Protein AF-A0A542AK90-F1 (afdb_monomer_lite)

Secondary structure (DSSP, 8-state):
-EEEEEESSTT--HHHHHHHHHHTT-EEEEEEEETTEEEEEEEE-SSPPPHHHHHHTTEEEEEEP-

Structure (mmCIF, N/CA/C/O backbone):
data_AF-A0A542AK90-F1
#
_entry.id   AF-A0A542AK90-F1
#
loop_
_atom_site.group_PDB
_atom_site.id
_atom_site.type_symbol
_atom_site.label_atom_id
_atom_site.label_alt_id
_atom_site.label_comp_id
_atom_site.label_asym_id
_atom_site.label_entity_id
_atom_site.label_seq_id
_atom_site.pdbx_PDB_ins_code
_atom_site.Cartn_x
_atom_site.Cartn_y
_atom_site.Cartn_z
_atom_site.occupancy
_atom_site.B_iso_or_equiv
_atom_site.auth_seq_id
_atom_site.auth_comp_id
_atom_site.auth_asym_id
_atom_site.auth_atom_id
_atom_site.pdbx_PDB_model_num
ATOM 1 N N . MET A 1 1 ? 7.040 1.532 10.873 1.00 92.06 1 MET A N 1
ATOM 2 C CA . MET A 1 1 ? 6.931 2.737 10.021 1.00 92.06 1 MET A CA 1
ATOM 3 C C . MET A 1 1 ? 5.589 2.705 9.317 1.00 92.06 1 MET A C 1
ATOM 5 O O . MET A 1 1 ? 5.131 1.611 8.996 1.00 92.06 1 MET A O 1
ATOM 9 N N . LEU A 1 2 ? 4.966 3.857 9.084 1.00 95.06 2 LEU A N 1
ATOM 10 C CA . LEU A 1 2 ? 3.703 3.946 8.352 1.00 95.06 2 LEU A CA 1
ATOM 11 C C . LEU A 1 2 ? 3.949 4.454 6.930 1.00 95.06 2 LEU A C 1
ATOM 13 O O . LEU A 1 2 ? 4.712 5.396 6.728 1.00 95.06 2 LEU A O 1
ATOM 17 N N . TYR A 1 3 ? 3.303 3.824 5.953 1.00 96.19 3 TYR A N 1
ATOM 18 C CA . TYR A 1 3 ? 3.312 4.244 4.555 1.00 96.19 3 TYR A CA 1
ATOM 19 C C . TYR A 1 3 ? 1.886 4.337 4.036 1.00 96.19 3 TYR A C 1
ATOM 21 O O . TYR A 1 3 ? 1.154 3.347 4.055 1.00 96.19 3 TYR A O 1
ATOM 29 N N . LYS A 1 4 ? 1.515 5.506 3.515 1.00 96.00 4 LYS A N 1
ATOM 30 C CA . LYS A 1 4 ? 0.270 5.698 2.776 1.00 96.00 4 LYS A CA 1
ATOM 31 C C . LYS A 1 4 ? 0.485 5.296 1.326 1.00 96.00 4 LYS A C 1
ATOM 33 O O . LYS A 1 4 ? 1.290 5.908 0.626 1.00 96.00 4 LYS A O 1
ATOM 38 N N . ILE A 1 5 ? -0.223 4.263 0.884 1.00 94.94 5 ILE A N 1
ATOM 39 C CA . ILE A 1 5 ? -0.114 3.705 -0.461 1.00 94.94 5 ILE A CA 1
ATOM 40 C C . ILE A 1 5 ? -1.348 4.061 -1.274 1.00 94.94 5 ILE A C 1
ATOM 42 O O . ILE A 1 5 ? -2.475 3.776 -0.874 1.00 94.94 5 ILE A O 1
ATOM 46 N N . ARG A 1 6 ? -1.134 4.643 -2.453 1.00 92.88 6 ARG A N 1
ATOM 47 C CA . ARG A 1 6 ? -2.188 4.941 -3.431 1.00 92.88 6 ARG A CA 1
ATOM 48 C C . ARG A 1 6 ? -1.779 4.515 -4.833 1.00 92.88 6 ARG A C 1
ATOM 50 O O . ARG A 1 6 ? -0.599 4.490 -5.170 1.00 92.88 6 ARG A O 1
ATOM 57 N N . SER A 1 7 ? -2.765 4.222 -5.668 1.00 90.38 7 SER A N 1
ATOM 58 C CA . SER A 1 7 ? -2.549 3.862 -7.070 1.00 90.38 7 SER A CA 1
ATOM 59 C C . SER A 1 7 ? -2.120 5.066 -7.918 1.00 90.38 7 SER A C 1
ATOM 61 O O . SER A 1 7 ? -2.708 6.146 -7.814 1.00 90.38 7 SER A O 1
ATOM 63 N N . ARG A 1 8 ? -1.146 4.882 -8.819 1.00 85.62 8 ARG A N 1
ATOM 64 C CA . ARG A 1 8 ? -0.849 5.801 -9.933 1.00 85.62 8 ARG A CA 1
ATOM 65 C C . ARG A 1 8 ? -1.940 5.642 -11.000 1.00 85.62 8 ARG A C 1
ATOM 67 O O . ARG A 1 8 ? -1.744 5.017 -12.038 1.00 85.62 8 ARG A O 1
ATOM 74 N N . GLY A 1 9 ? -3.117 6.206 -10.728 1.00 76.25 9 GLY A N 1
ATOM 75 C CA . GLY A 1 9 ? -4.278 6.197 -11.626 1.00 76.25 9 GLY A CA 1
ATOM 76 C C . GLY A 1 9 ? -5.311 5.114 -11.296 1.00 76.25 9 GLY A C 1
ATOM 77 O O . GLY A 1 9 ? -5.341 4.589 -10.188 1.00 76.25 9 GLY A O 1
ATOM 78 N N . ASN A 1 10 ? -6.167 4.767 -12.259 1.00 68.69 10 ASN A N 1
ATOM 79 C CA . ASN A 1 10 ? -7.307 3.856 -12.053 1.00 68.69 10 ASN A CA 1
ATOM 80 C C . ASN A 1 10 ? -6.964 2.362 -12.254 1.00 68.69 10 ASN A C 1
ATOM 82 O O . ASN A 1 10 ? -7.864 1.557 -12.473 1.00 68.69 10 ASN A O 1
ATOM 86 N N . TYR A 1 11 ? -5.679 1.993 -12.232 1.00 64.56 11 TYR A N 1
ATOM 87 C CA . TYR A 1 11 ? -5.208 0.661 -12.646 1.00 64.56 11 TYR A CA 1
ATOM 88 C C . TYR A 1 11 ? -5.004 -0.338 -11.501 1.00 64.56 11 TYR A C 1
ATOM 90 O O . TYR A 1 11 ? -4.674 -1.491 -11.760 1.00 64.56 11 TYR A O 1
ATOM 98 N N . ALA A 1 12 ? -5.204 0.069 -10.246 1.00 70.56 12 ALA A N 1
ATOM 99 C CA . ALA A 1 12 ? -5.058 -0.835 -9.116 1.00 70.56 12 ALA A CA 1
ATOM 100 C C . ALA A 1 12 ? -6.364 -1.562 -8.812 1.00 70.56 12 ALA A C 1
ATOM 102 O O . ALA A 1 12 ? -7.371 -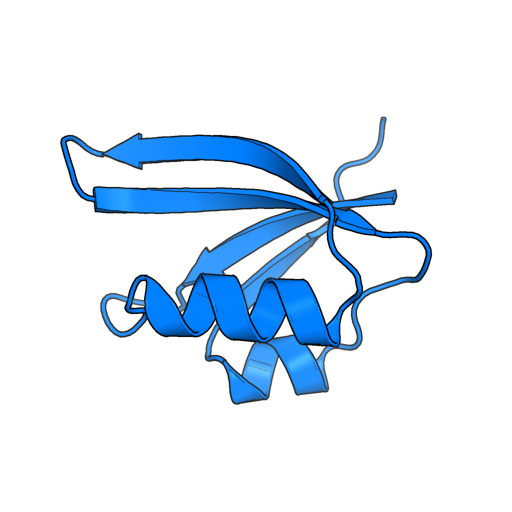0.956 -8.444 1.00 70.56 12 ALA A O 1
ATOM 103 N N . HIS A 1 13 ? -6.326 -2.882 -8.910 1.00 79.88 13 HIS A N 1
ATOM 104 C CA . HIS A 1 13 ? -7.385 -3.728 -8.396 1.00 79.88 13 HIS A CA 1
ATOM 105 C C . HIS A 1 13 ? -7.104 -4.113 -6.938 1.00 79.88 13 HIS A C 1
ATOM 107 O O . HIS A 1 13 ? -5.964 -4.085 -6.475 1.00 79.88 13 HIS A O 1
ATOM 113 N N . LEU A 1 14 ? -8.139 -4.563 -6.222 1.00 81.06 14 LEU A N 1
ATOM 114 C CA . LEU A 1 14 ? -8.016 -5.041 -4.837 1.00 81.06 14 LEU A CA 1
ATOM 115 C C . LEU A 1 14 ? -6.937 -6.124 -4.670 1.00 81.06 14 LEU A C 1
ATOM 117 O O . LEU A 1 14 ? -6.211 -6.126 -3.681 1.00 81.06 14 LEU A O 1
ATOM 121 N N . TRP A 1 15 ? -6.783 -7.007 -5.662 1.00 86.31 15 TRP A N 1
ATOM 122 C CA . TRP A 1 15 ? -5.769 -8.062 -5.623 1.00 86.31 15 TRP A CA 1
ATOM 123 C C . TRP A 1 15 ? -4.334 -7.51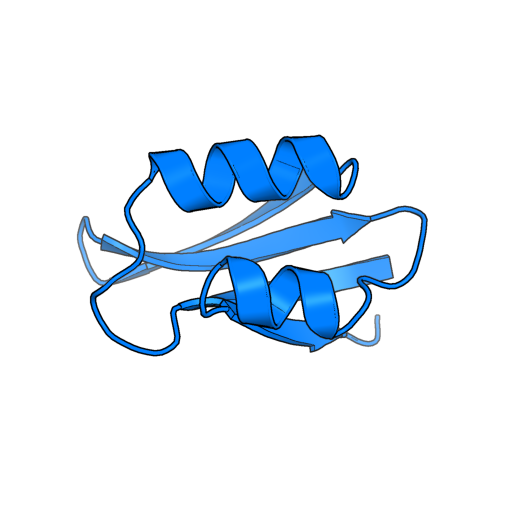9 -5.670 1.00 86.31 15 TRP A C 1
A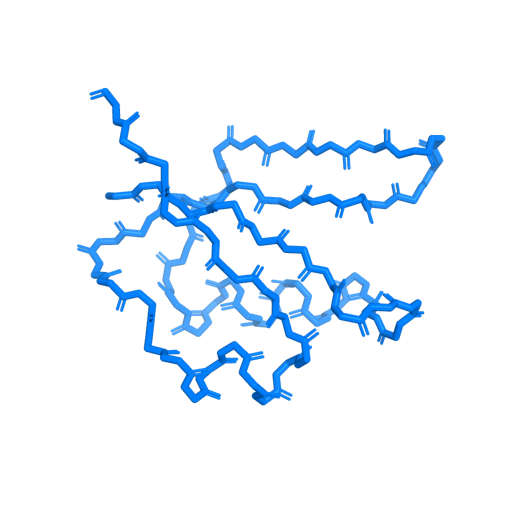TOM 125 O O . TRP A 1 15 ? -3.455 -8.113 -5.053 1.00 86.31 15 TRP A O 1
ATOM 135 N N . ASN A 1 16 ? -4.095 -6.370 -6.318 1.00 90.50 16 ASN A N 1
ATOM 136 C CA . ASN A 1 16 ? -2.777 -5.731 -6.330 1.00 90.50 16 ASN A CA 1
ATOM 137 C C . ASN A 1 16 ? -2.392 -5.226 -4.935 1.00 90.50 16 ASN A C 1
ATOM 139 O O . ASN A 1 16 ? -1.250 -5.395 -4.522 1.00 90.50 16 ASN A O 1
ATOM 143 N N . PHE A 1 17 ? -3.342 -4.649 -4.191 1.00 90.31 17 PHE A N 1
ATOM 144 C CA . PHE A 1 17 ? -3.098 -4.200 -2.818 1.00 90.31 17 PHE A CA 1
ATOM 145 C C . PHE A 1 17 ? -2.808 -5.371 -1.874 1.00 90.31 17 PHE A C 1
ATOM 147 O O . PHE A 1 17 ? -1.871 -5.283 -1.084 1.00 90.31 17 PHE A O 1
ATOM 154 N N . GLU A 1 18 ? -3.552 -6.475 -1.984 1.00 92.06 18 GLU A N 1
ATOM 155 C CA . GLU A 1 18 ? -3.316 -7.670 -1.162 1.00 92.06 18 GLU A CA 1
ATOM 156 C C . GLU A 1 18 ? -1.964 -8.331 -1.452 1.00 92.06 18 GLU A C 1
ATOM 158 O O . GLU A 1 18 ? -1.246 -8.684 -0.516 1.00 92.06 18 GLU A O 1
ATOM 163 N N . GLN A 1 19 ? -1.585 -8.479 -2.726 1.00 93.81 19 GLN A N 1
ATOM 164 C CA . GLN A 1 19 ? -0.272 -9.025 -3.083 1.00 93.81 19 GLN A CA 1
ATOM 165 C C . GLN A 1 19 ? 0.860 -8.123 -2.596 1.00 93.81 19 GLN A C 1
ATOM 167 O O . GLN A 1 19 ? 1.782 -8.597 -1.935 1.00 93.81 19 GLN A O 1
ATOM 172 N N . PHE A 1 20 ? 0.744 -6.817 -2.840 1.00 94.19 20 PHE A N 1
ATOM 173 C CA . PHE A 1 20 ? 1.716 -5.844 -2.362 1.00 94.19 20 PHE A CA 1
ATOM 174 C C . PHE A 1 20 ? 1.882 -5.917 -0.842 1.00 94.19 20 PHE A C 1
ATOM 176 O O . PHE A 1 20 ? 3.006 -5.983 -0.355 1.00 94.19 20 PHE A O 1
ATOM 183 N N . ARG A 1 21 ? 0.771 -5.977 -0.092 1.0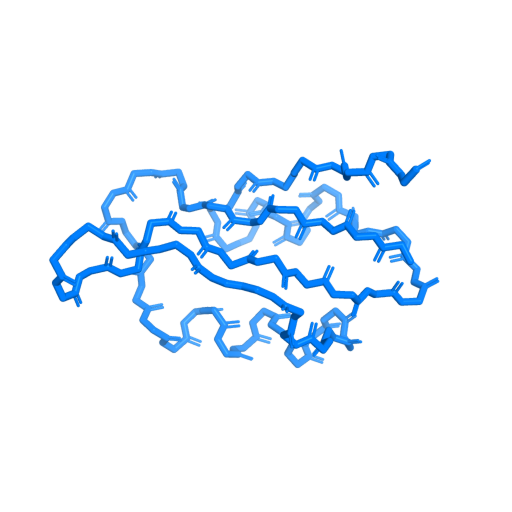0 94.62 21 ARG A N 1
ATOM 184 C CA . ARG A 1 21 ? 0.773 -6.118 1.369 1.00 94.62 21 ARG A CA 1
ATOM 185 C C . ARG A 1 21 ? 1.561 -7.347 1.823 1.00 94.62 21 ARG A C 1
ATOM 187 O O . ARG A 1 21 ? 2.334 -7.243 2.768 1.00 94.62 21 ARG A O 1
ATOM 194 N N . GLN A 1 22 ? 1.374 -8.493 1.169 1.00 95.12 22 GLN A N 1
ATOM 195 C CA . GLN A 1 22 ? 2.102 -9.722 1.502 1.00 95.12 22 GLN A CA 1
ATOM 196 C C . GLN A 1 22 ? 3.601 -9.604 1.203 1.00 95.12 22 GLN A C 1
ATOM 198 O O . GLN A 1 22 ? 4.415 -10.060 1.999 1.00 95.12 22 GLN A O 1
ATOM 203 N N . GLU A 1 23 ? 3.976 -8.975 0.088 1.00 94.81 23 GLU A N 1
ATOM 204 C CA . GLU A 1 23 ? 5.384 -8.824 -0.295 1.00 94.81 23 GLU A CA 1
ATOM 205 C C . GLU A 1 23 ? 6.167 -7.859 0.599 1.00 94.81 23 GLU A C 1
ATOM 207 O O . GLU A 1 23 ? 7.358 -8.069 0.826 1.00 94.81 23 GLU A O 1
ATOM 212 N N . VAL A 1 24 ? 5.518 -6.805 1.101 1.00 94.38 24 VAL A N 1
ATOM 213 C CA . VAL A 1 24 ? 6.154 -5.825 2.000 1.00 94.38 24 VAL A CA 1
ATOM 214 C C . VAL A 1 24 ? 6.000 -6.173 3.483 1.00 94.38 24 VAL A C 1
ATOM 216 O O . VAL A 1 24 ? 6.381 -5.363 4.326 1.00 94.38 24 VAL A O 1
ATOM 219 N N . ASP A 1 25 ? 5.433 -7.344 3.800 1.00 95.12 25 ASP A N 1
ATOM 220 C CA . ASP A 1 25 ? 5.059 -7.755 5.163 1.00 95.12 25 ASP A CA 1
ATOM 221 C C . ASP A 1 25 ? 4.267 -6.652 5.899 1.00 95.12 25 ASP A C 1
ATOM 223 O O . ASP A 1 25 ? 4.576 -6.238 7.017 1.00 95.12 25 ASP A O 1
ATOM 227 N N . GLY A 1 26 ? 3.276 -6.094 5.198 1.00 94.38 26 GLY A N 1
ATOM 228 C CA . GLY A 1 26 ? 2.470 -4.971 5.660 1.00 94.38 26 GLY A CA 1
ATOM 229 C C . GLY A 1 26 ? 1.254 -5.398 6.482 1.00 94.38 26 GLY A C 1
ATOM 230 O O . GLY A 1 26 ? 0.482 -6.283 6.098 1.00 94.38 26 GLY A O 1
ATOM 231 N N . GLU A 1 27 ? 1.018 -4.693 7.581 1.00 96.12 27 GLU A N 1
ATOM 232 C CA . GLU A 1 27 ? -0.240 -4.721 8.331 1.00 96.12 27 GLU A CA 1
ATOM 233 C C . GLU A 1 27 ? -1.103 -3.520 7.915 1.00 96.12 27 GLU A C 1
ATOM 235 O O . GLU A 1 27 ? -0.603 -2.399 7.836 1.00 96.12 27 GLU A O 1
ATOM 240 N N . VAL A 1 28 ? -2.396 -3.722 7.639 1.00 95.25 28 VAL A N 1
ATOM 241 C CA . VAL A 1 28 ? -3.314 -2.603 7.351 1.00 95.25 28 VAL A CA 1
ATOM 242 C C . VAL A 1 28 ? -3.556 -1.826 8.641 1.00 95.25 28 VAL A C 1
ATOM 244 O O . VAL A 1 28 ? -4.140 -2.359 9.581 1.00 95.25 28 VAL A O 1
ATOM 247 N N . ALA A 1 29 ? -3.121 -0.570 8.675 1.00 95.19 29 ALA A N 1
ATOM 248 C CA . ALA A 1 29 ? -3.348 0.330 9.801 1.00 95.19 29 ALA A CA 1
ATOM 249 C C . ALA A 1 29 ? -4.587 1.210 9.589 1.00 95.19 29 ALA A C 1
ATOM 251 O O . ALA A 1 29 ? -5.318 1.471 10.540 1.00 95.19 29 ALA A O 1
ATOM 252 N N . ASP A 1 30 ? -4.815 1.660 8.352 1.00 95.00 30 ASP A N 1
ATOM 253 C CA . ASP A 1 30 ? -5.952 2.504 7.974 1.00 95.00 30 ASP A CA 1
ATOM 254 C C . ASP A 1 30 ? -6.227 2.403 6.464 1.00 95.00 30 ASP A C 1
ATOM 256 O O . ASP A 1 30 ? -5.386 1.911 5.706 1.00 95.00 30 ASP A O 1
ATOM 260 N N . TYR A 1 31 ? -7.389 2.868 6.010 1.00 92.62 31 TYR A N 1
ATOM 261 C CA . TYR A 1 31 ? -7.710 2.979 4.589 1.00 92.62 31 TYR A CA 1
ATOM 262 C C . TYR A 1 31 ? -8.707 4.108 4.316 1.00 92.62 31 TYR A C 1
ATOM 264 O O . TYR A 1 31 ? -9.623 4.370 5.090 1.00 92.62 31 TYR A O 1
ATOM 272 N N . GLU A 1 32 ? -8.567 4.741 3.153 1.00 92.12 32 GLU A N 1
ATOM 273 C CA . GLU A 1 32 ? -9.486 5.774 2.681 1.00 92.12 32 GLU A CA 1
ATOM 274 C C . GLU A 1 32 ? -10.297 5.261 1.497 1.00 92.12 32 GLU A C 1
ATOM 276 O O . GLU A 1 32 ? -9.754 4.684 0.548 1.00 92.12 32 GLU A O 1
ATOM 281 N N . LEU A 1 33 ? -11.602 5.524 1.528 1.00 89.44 33 LEU A N 1
ATOM 282 C CA . LEU A 1 33 ? -12.531 5.175 0.459 1.00 89.44 33 LEU A CA 1
ATOM 283 C C . LEU A 1 33 ? -13.125 6.432 -0.179 1.00 89.44 33 LEU A C 1
ATOM 285 O O . LEU A 1 33 ? -13.470 7.391 0.506 1.00 89.44 33 LEU A O 1
ATOM 289 N N . ASN A 1 34 ? -13.340 6.376 -1.491 1.00 86.31 34 ASN A N 1
ATOM 290 C CA . ASN A 1 34 ? -14.214 7.288 -2.219 1.00 86.31 34 ASN A CA 1
ATOM 291 C C . ASN A 1 34 ? -15.449 6.508 -2.696 1.00 86.31 34 ASN A C 1
ATOM 293 O O . ASN A 1 34 ? -15.431 5.839 -3.734 1.00 86.31 34 ASN A O 1
ATOM 297 N N . GLY A 1 35 ? -16.508 6.521 -1.883 1.00 86.00 35 GLY A N 1
ATOM 298 C CA . GLY A 1 35 ? -17.648 5.620 -2.050 1.00 86.00 35 GLY A CA 1
ATOM 299 C C . GLY A 1 35 ? -17.239 4.168 -1.792 1.00 86.00 35 GLY A C 1
ATOM 300 O O . GLY A 1 35 ? -16.812 3.836 -0.693 1.00 86.00 35 GLY A O 1
ATOM 301 N N . ASN A 1 36 ? -17.340 3.316 -2.815 1.00 84.25 36 ASN A N 1
ATOM 302 C CA . ASN A 1 36 ? -16.958 1.897 -2.737 1.00 84.25 36 ASN A CA 1
ATOM 303 C C . ASN A 1 36 ? -15.569 1.609 -3.336 1.00 84.25 36 ASN A C 1
ATOM 305 O O . ASN A 1 36 ? -15.210 0.450 -3.532 1.00 84.25 36 ASN A O 1
ATOM 309 N N . VAL A 1 37 ? -14.809 2.651 -3.685 1.00 83.56 37 VAL A N 1
ATOM 310 C CA . VAL A 1 37 ? -13.485 2.524 -4.303 1.00 83.56 37 VAL A CA 1
ATOM 311 C C . VAL A 1 37 ? -12.416 2.859 -3.274 1.00 83.56 37 VAL A C 1
ATOM 313 O O . VAL A 1 37 ? -12.484 3.912 -2.641 1.00 83.56 37 VAL A O 1
ATOM 316 N N . ILE A 1 38 ? -11.415 1.990 -3.131 1.00 86.44 38 ILE A N 1
ATOM 317 C CA . ILE A 1 38 ? -10.243 2.268 -2.295 1.00 86.44 38 ILE A CA 1
ATOM 318 C C . ILE A 1 38 ? -9.426 3.388 -2.937 1.00 86.44 38 ILE A C 1
ATOM 320 O O . ILE A 1 38 ? -8.972 3.264 -4.074 1.00 86.44 38 ILE A O 1
ATOM 324 N N . GLN A 1 39 ? -9.235 4.477 -2.200 1.00 88.81 39 GLN A N 1
ATOM 325 C CA . GLN A 1 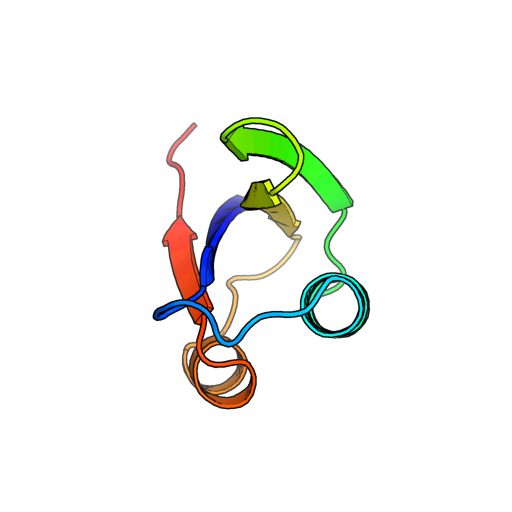39 ? -8.416 5.610 -2.612 1.00 88.81 39 GLN A CA 1
ATOM 326 C C . GLN A 1 39 ? -6.969 5.446 -2.136 1.00 88.81 39 GLN A C 1
ATOM 328 O O . GLN A 1 39 ? -6.033 5.710 -2.895 1.00 88.81 39 GLN A O 1
ATOM 333 N N . SER A 1 40 ? -6.786 5.002 -0.891 1.00 92.81 40 SER A N 1
ATOM 334 C CA . SER A 1 40 ? -5.474 4.707 -0.321 1.00 92.81 40 SER A CA 1
ATOM 335 C C . SER A 1 40 ? -5.566 3.660 0.793 1.00 92.81 40 SER A C 1
ATOM 337 O O . SER A 1 40 ? -6.625 3.477 1.396 1.00 92.81 40 SER A O 1
ATOM 339 N N . ILE A 1 41 ? -4.457 2.971 1.060 1.00 94.62 41 ILE A N 1
ATOM 340 C CA . ILE A 1 41 ? -4.294 2.077 2.210 1.00 94.62 41 ILE A CA 1
ATOM 341 C C . ILE A 1 41 ? -3.022 2.482 2.941 1.00 94.62 41 ILE A C 1
ATOM 343 O O . ILE A 1 41 ? -1.959 2.606 2.330 1.00 94.62 41 ILE A O 1
ATOM 347 N N . THR A 1 42 ? -3.123 2.672 4.247 1.00 96.12 42 THR A N 1
ATOM 348 C CA . THR A 1 42 ? -1.972 2.897 5.111 1.00 96.12 42 THR A CA 1
ATOM 349 C C . THR A 1 42 ? -1.491 1.559 5.647 1.00 96.12 42 THR A C 1
ATOM 351 O O . THR A 1 42 ? -2.215 0.876 6.375 1.00 96.12 42 THR A O 1
ATOM 354 N N . TYR A 1 43 ? -0.253 1.198 5.320 1.00 96.06 43 TYR A N 1
ATOM 355 C CA . TYR A 1 43 ? 0.394 0.011 5.861 1.00 96.06 43 TYR A CA 1
ATOM 356 C C . TYR A 1 43 ? 1.378 0.370 6.964 1.00 96.06 43 TYR A C 1
ATOM 358 O O . TYR A 1 43 ? 2.182 1.295 6.829 1.00 96.06 43 TYR A O 1
ATOM 366 N N . ARG A 1 44 ? 1.362 -0.426 8.031 1.00 96.31 44 ARG A N 1
ATOM 367 C CA . ARG A 1 44 ? 2.461 -0.527 8.980 1.00 96.31 44 ARG A CA 1
ATOM 368 C C . ARG A 1 44 ? 3.429 -1.593 8.485 1.00 96.31 44 ARG A C 1
ATOM 370 O O . ARG A 1 44 ? 3.056 -2.749 8.329 1.00 96.31 44 ARG A O 1
ATOM 377 N N . VAL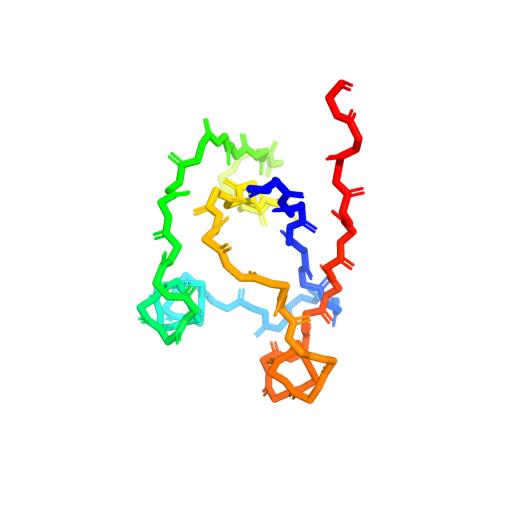 A 1 45 ? 4.672 -1.185 8.264 1.00 95.31 45 VAL A N 1
ATOM 378 C CA . VAL A 1 45 ? 5.770 -2.042 7.802 1.00 95.31 45 VAL A CA 1
ATOM 379 C C . VAL A 1 45 ? 6.953 -1.956 8.763 1.00 95.31 45 VAL A C 1
ATOM 381 O O . VAL A 1 45 ? 7.180 -0.921 9.410 1.00 95.31 45 VAL A O 1
ATOM 384 N N . GLN A 1 46 ? 7.707 -3.050 8.868 1.00 93.94 46 GLN A N 1
ATOM 385 C CA . GLN A 1 46 ? 8.912 -3.117 9.704 1.00 93.94 46 GLN A CA 1
ATOM 386 C C . GLN A 1 46 ? 10.114 -2.437 9.036 1.00 93.94 46 GLN A C 1
ATOM 388 O O . GLN A 1 46 ? 10.955 -1.854 9.718 1.00 93.94 46 GLN A O 1
ATOM 393 N N . THR A 1 47 ? 10.177 -2.482 7.705 1.00 92.69 47 THR A N 1
ATOM 394 C CA . THR A 1 47 ? 11.261 -1.928 6.887 1.00 92.69 47 THR A CA 1
ATOM 395 C C . THR A 1 47 ? 10.729 -0.898 5.893 1.00 92.69 47 THR A C 1
ATOM 397 O O . THR A 1 47 ? 9.542 -0.869 5.571 1.00 92.69 47 THR A O 1
ATOM 400 N N . ALA A 1 48 ? 11.603 -0.005 5.422 1.00 92.81 48 ALA A N 1
ATOM 401 C CA . ALA A 1 48 ? 11.232 0.970 4.402 1.00 92.81 48 ALA A CA 1
ATOM 402 C C . ALA A 1 48 ? 10.873 0.265 3.086 1.00 92.81 48 ALA A C 1
ATOM 404 O O . ALA A 1 48 ? 11.606 -0.611 2.624 1.00 92.81 48 ALA A O 1
ATOM 405 N N . ILE A 1 49 ? 9.764 0.679 2.471 1.00 93.81 49 ILE A N 1
ATOM 406 C CA . ILE A 1 49 ? 9.304 0.113 1.204 1.00 93.81 49 ILE A CA 1
ATOM 407 C C . ILE A 1 49 ? 10.229 0.611 0.088 1.00 93.81 49 ILE A C 1
ATOM 409 O O . ILE A 1 49 ? 10.339 1.823 -0.119 1.00 93.81 49 ILE A O 1
ATOM 413 N N . PRO A 1 50 ? 10.900 -0.282 -0.654 1.00 93.50 50 PRO A N 1
ATOM 414 C CA . PRO A 1 50 ? 11.804 0.143 -1.706 1.00 93.50 50 PRO A CA 1
ATOM 415 C C . PRO A 1 50 ? 11.030 0.655 -2.931 1.00 93.50 50 PRO A C 1
ATOM 417 O O . PRO A 1 50 ? 10.008 0.094 -3.322 1.00 93.50 50 PRO A O 1
ATOM 420 N N . GLN A 1 51 ? 11.558 1.694 -3.587 1.00 93.12 51 GLN A N 1
ATOM 421 C CA . GLN A 1 51 ? 10.878 2.373 -4.700 1.00 93.12 51 GLN A CA 1
ATOM 422 C C . GLN A 1 51 ? 10.499 1.430 -5.857 1.00 93.12 51 GLN A C 1
ATOM 424 O O . GLN A 1 51 ? 9.410 1.554 -6.409 1.00 93.12 51 GLN A O 1
ATOM 429 N N . HIS A 1 52 ? 11.340 0.439 -6.173 1.00 93.94 52 HIS A N 1
ATOM 430 C CA . HIS A 1 52 ? 11.053 -0.519 -7.247 1.00 93.94 52 HIS A CA 1
ATOM 431 C C . HIS A 1 52 ? 9.788 -1.352 -6.982 1.00 93.94 52 HIS A C 1
ATOM 433 O O . HIS A 1 52 ? 9.054 -1.636 -7.921 1.00 93.94 52 HIS A O 1
ATOM 439 N N . LYS A 1 53 ? 9.481 -1.679 -5.715 1.00 93.19 53 LYS A N 1
ATOM 440 C CA . LYS A 1 53 ? 8.237 -2.378 -5.352 1.00 93.19 53 LYS A CA 1
ATOM 441 C C . LYS A 1 53 ? 7.015 -1.509 -5.600 1.00 93.19 53 LYS A C 1
ATOM 443 O O . LYS A 1 53 ? 5.996 -1.995 -6.067 1.00 93.19 53 LYS A O 1
ATOM 448 N N . LEU A 1 54 ? 7.113 -0.211 -5.325 1.00 93.44 54 LEU A N 1
ATOM 449 C CA . LEU A 1 54 ? 6.038 0.723 -5.651 1.00 93.44 54 LEU A CA 1
ATOM 450 C C . LEU A 1 54 ? 5.842 0.809 -7.169 1.00 93.44 54 LEU A C 1
ATOM 452 O O . LEU A 1 54 ? 4.709 0.786 -7.635 1.00 93.44 54 LEU A O 1
ATOM 456 N N . ASP A 1 55 ? 6.922 0.856 -7.947 1.00 92.62 55 ASP A N 1
ATOM 457 C CA . ASP A 1 55 ? 6.833 0.965 -9.405 1.00 92.62 55 ASP A CA 1
ATOM 458 C C . ASP A 1 55 ? 6.277 -0.311 -10.073 1.00 92.62 55 ASP A C 1
ATOM 460 O O . ASP A 1 55 ? 5.471 -0.186 -10.994 1.00 92.62 55 ASP A O 1
ATOM 464 N N . GLU A 1 56 ? 6.619 -1.513 -9.583 1.00 92.56 56 GLU A N 1
ATOM 465 C CA . GLU A 1 56 ? 6.057 -2.803 -10.044 1.00 92.56 56 GLU A CA 1
ATOM 466 C C . GLU A 1 56 ? 4.522 -2.826 -9.986 1.00 92.56 56 GLU A C 1
ATOM 468 O O . GLU A 1 56 ? 3.860 -3.323 -10.897 1.00 92.56 56 GLU A O 1
ATOM 473 N N . TYR A 1 57 ? 3.962 -2.245 -8.925 1.00 91.50 57 TYR A N 1
ATOM 474 C CA . TYR A 1 57 ? 2.524 -2.207 -8.665 1.00 91.50 57 TYR A CA 1
ATOM 475 C C . TYR A 1 57 ? 1.857 -0.910 -9.141 1.00 91.50 57 TYR A C 1
ATOM 477 O O . TYR A 1 57 ? 0.657 -0.722 -8.938 1.00 91.50 57 TYR A O 1
ATOM 485 N N . LEU A 1 58 ? 2.615 -0.009 -9.777 1.00 92.19 58 LEU A N 1
ATOM 486 C CA . LEU A 1 58 ? 2.168 1.335 -10.149 1.00 92.19 58 LEU A CA 1
ATOM 487 C C . LEU A 1 58 ? 1.588 2.099 -8.948 1.00 92.19 58 LEU A C 1
ATOM 489 O O . LEU A 1 58 ? 0.558 2.760 -9.049 1.00 92.19 58 LEU A O 1
ATOM 493 N N . PHE A 1 59 ? 2.247 2.022 -7.798 1.00 94.06 59 PHE A N 1
ATOM 494 C CA . PHE A 1 59 ? 1.865 2.690 -6.563 1.00 94.06 59 PHE A CA 1
ATOM 495 C C . PHE A 1 59 ? 2.710 3.937 -6.280 1.00 94.06 59 PHE A C 1
ATOM 497 O O . PHE A 1 59 ? 3.818 4.142 -6.780 1.00 94.06 59 PHE A O 1
ATOM 504 N N . ILE A 1 60 ? 2.146 4.815 -5.460 1.00 94.31 60 ILE A N 1
ATOM 505 C CA . ILE A 1 60 ? 2.827 5.914 -4.786 1.00 94.31 60 ILE A CA 1
ATOM 506 C C . ILE A 1 60 ? 2.794 5.568 -3.305 1.00 94.31 60 ILE A C 1
ATOM 508 O O . ILE A 1 60 ? 1.715 5.320 -2.767 1.00 94.31 60 ILE A O 1
ATOM 512 N N . GLY A 1 61 ? 3.966 5.535 -2.677 1.00 94.50 61 GLY A N 1
ATOM 513 C CA . GLY A 1 61 ? 4.110 5.346 -1.242 1.00 94.50 61 GLY A CA 1
ATOM 514 C C . GLY A 1 61 ? 4.650 6.611 -0.601 1.00 94.50 61 GLY A C 1
ATOM 515 O O . GLY A 1 61 ? 5.715 7.087 -0.982 1.00 94.50 61 GLY A O 1
ATOM 516 N N . GLU A 1 62 ? 3.914 7.149 0.362 1.00 94.62 62 GLU A N 1
ATOM 517 C CA . GLU A 1 62 ? 4.292 8.338 1.122 1.00 94.62 62 GLU A CA 1
ATOM 518 C C . GLU A 1 62 ? 4.517 7.919 2.583 1.00 94.62 62 GLU A C 1
ATOM 520 O O . GLU A 1 62 ? 3.570 7.436 3.215 1.00 94.62 62 GLU A O 1
ATOM 525 N N . PRO A 1 63 ? 5.747 8.021 3.122 1.00 93.69 63 PRO A N 1
ATOM 526 C CA . PRO A 1 63 ? 5.982 7.735 4.530 1.00 93.69 63 PRO A CA 1
ATOM 527 C C . PRO A 1 63 ? 5.219 8.750 5.387 1.00 93.69 63 PRO A C 1
ATOM 529 O O . PRO A 1 63 ? 5.214 9.944 5.088 1.00 93.69 63 PRO A O 1
ATOM 532 N N . ILE A 1 64 ? 4.573 8.269 6.445 1.00 93.12 64 ILE A N 1
ATOM 533 C CA . ILE A 1 64 ? 3.899 9.111 7.431 1.00 93.12 64 ILE A CA 1
ATOM 534 C C . ILE A 1 64 ? 4.831 9.223 8.636 1.00 93.12 64 ILE A C 1
ATOM 536 O O . ILE A 1 64 ? 5.187 8.208 9.240 1.00 93.12 64 ILE A O 1
ATOM 540 N N . GLU A 1 65 ? 5.249 10.448 8.948 1.00 81.56 65 GLU A N 1
ATOM 541 C CA . GLU A 1 65 ? 5.928 10.758 10.206 1.00 81.56 65 GLU A CA 1
ATOM 542 C C . GLU A 1 65 ? 4.878 10.740 11.329 1.00 81.56 65 GLU A C 1
ATOM 544 O O . GLU A 1 65 ? 3.850 11.412 11.218 1.00 81.56 65 GLU A O 1
ATOM 549 N N . GLU A 1 66 ? 5.104 9.908 12.351 1.00 62.91 66 GLU A N 1
ATOM 550 C CA . GLU A 1 66 ? 4.303 9.886 13.588 1.00 62.91 66 GLU A CA 1
ATOM 551 C C . GLU A 1 66 ? 4.672 11.051 14.514 1.00 62.91 66 GLU A C 1
ATOM 553 O O . GLU A 1 66 ? 5.883 11.360 14.624 1.00 62.91 66 GLU A O 1
#

Radius of gyration: 10.81 Å; chains: 1; bounding box: 30×20×26 Å

Sequence (66 aa):
MLYKIRSRGNYAHLWNFEQFRQEVDGEVADYELNGNVIQSITYRVQTAIPQHKLDEYLFIGEPIEE

pLDDT: mean 90.31, std 7.42, range [62.91, 96.31]

Foldseek 3Di:
DKKKKAALPDPDDPVLVVVLCVVQVWDFPDWDDDVPHTGITMTDGPDDDDPVSCVVSRMDIDDDDD